Protein AF-A0A8I6A3R9-F1 (afdb_monomer_lite)

Foldseek 3Di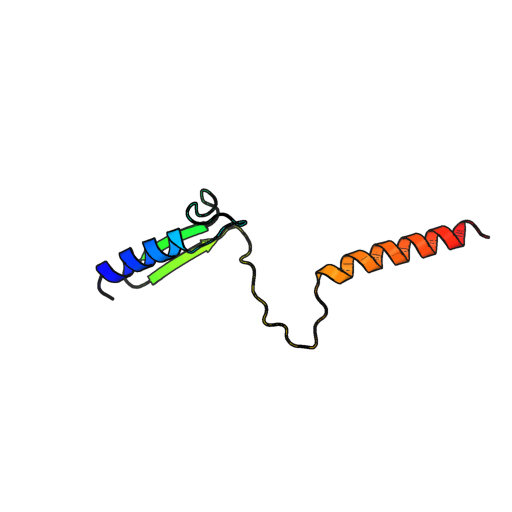:
DPPVVQVVVQVVCQQPDADPNDGNCCVVPQWDWDDDPPDIDIDGPDDDPPPPPPPVPDDDPVVVVVVVVVVVVVVVVVVVVD

Radius of gyration: 22.69 Å; chains: 1; bounding box: 50×30×64 Å

Sequence (82 aa):
MDAADAANFEQFLQERINVNGKAGNLGGGVVTIERSKSKIIVTSEMPFSKRKRKALGSVPSSEKKNQKKKKKKKKEMSVLQS

Structure (mmCIF, N/CA/C/O backbone):
data_AF-A0A8I6A3R9-F1
#
_entry.id   AF-A0A8I6A3R9-F1
#
loop_
_atom_site.group_PDB
_atom_site.id
_atom_site.type_symbol
_atom_site.label_atom_id
_atom_site.label_alt_id
_atom_site.label_comp_id
_atom_site.label_asym_id
_atom_site.label_entity_id
_atom_site.label_seq_id
_atom_site.pdbx_PDB_ins_code
_atom_site.Cartn_x
_atom_site.Cartn_y
_atom_site.Cartn_z
_atom_site.occupancy
_atom_site.B_iso_or_equiv
_atom_site.auth_seq_id
_atom_site.auth_comp_id
_atom_site.auth_asym_id
_atom_site.auth_atom_id
_atom_site.pdbx_PDB_model_num
ATOM 1 N N . MET A 1 1 ? 13.927 -2.838 -11.931 1.00 55.22 1 MET A N 1
ATOM 2 C CA . MET A 1 1 ? 12.565 -2.375 -12.244 1.00 55.22 1 MET A CA 1
ATOM 3 C C . MET A 1 1 ? 12.721 -1.280 -13.260 1.00 55.22 1 MET A C 1
ATOM 5 O O . MET A 1 1 ? 13.170 -0.194 -12.908 1.00 55.22 1 MET A O 1
ATOM 9 N N . ASP A 1 2 ? 12.464 -1.617 -14.514 1.00 67.69 2 ASP A N 1
ATOM 10 C CA . ASP A 1 2 ? 12.432 -0.653 -15.599 1.00 67.69 2 ASP A CA 1
ATOM 11 C C . ASP A 1 2 ? 11.287 0.332 -15.348 1.00 67.69 2 ASP A C 1
ATOM 13 O O . ASP A 1 2 ? 10.257 -0.015 -14.762 1.00 67.69 2 ASP A O 1
ATOM 17 N N . ALA A 1 3 ? 11.467 1.595 -15.733 1.00 67.62 3 ALA A N 1
ATOM 18 C CA . ALA A 1 3 ? 10.508 2.659 -15.420 1.00 67.62 3 ALA A CA 1
ATOM 19 C C . ALA A 1 3 ? 9.080 2.372 -15.940 1.00 67.62 3 ALA A C 1
ATOM 21 O O . ALA A 1 3 ? 8.116 2.940 -15.416 1.00 67.62 3 ALA A O 1
ATOM 22 N N . ALA A 1 4 ? 8.957 1.482 -16.934 1.00 75.38 4 ALA A N 1
ATOM 23 C CA . ALA A 1 4 ? 7.703 1.007 -17.510 1.00 75.38 4 ALA A CA 1
ATOM 24 C C . ALA A 1 4 ? 6.855 0.187 -16.518 1.00 75.38 4 ALA A C 1
ATOM 26 O O . ALA A 1 4 ? 5.653 0.428 -16.407 1.00 75.38 4 ALA A O 1
ATOM 27 N N . ASP A 1 5 ? 7.465 -0.713 -15.738 1.00 84.56 5 ASP A N 1
ATOM 28 C CA . ASP A 1 5 ? 6.733 -1.554 -14.778 1.00 84.56 5 ASP A CA 1
ATOM 29 C C . ASP A 1 5 ? 6.135 -0.729 -13.640 1.00 84.56 5 ASP A C 1
ATOM 31 O O . ASP A 1 5 ? 5.012 -0.967 -13.198 1.00 84.56 5 ASP A O 1
ATOM 35 N N . ALA A 1 6 ? 6.872 0.280 -13.175 1.00 84.19 6 ALA A N 1
ATOM 36 C CA . ALA A 1 6 ? 6.429 1.110 -12.065 1.00 84.19 6 ALA A CA 1
ATOM 37 C C . ALA A 1 6 ? 5.208 1.969 -12.435 1.00 84.19 6 ALA A C 1
ATOM 39 O O . ALA A 1 6 ? 4.345 2.179 -11.590 1.00 84.19 6 ALA A O 1
ATOM 40 N N . ALA A 1 7 ? 5.112 2.444 -13.683 1.00 86.62 7 ALA A N 1
ATOM 41 C CA . ALA A 1 7 ? 3.945 3.195 -14.155 1.00 86.62 7 ALA A CA 1
ATOM 42 C C . ALA A 1 7 ? 2.699 2.304 -14.275 1.00 86.62 7 ALA A C 1
ATOM 44 O O . ALA A 1 7 ? 1.620 2.685 -13.829 1.00 86.62 7 ALA A O 1
ATOM 45 N N . ASN A 1 8 ? 2.853 1.092 -14.819 1.00 88.75 8 ASN A N 1
ATOM 46 C CA . ASN A 1 8 ? 1.755 0.127 -14.900 1.00 88.75 8 ASN A CA 1
ATOM 47 C C . ASN A 1 8 ? 1.270 -0.268 -13.494 1.00 88.75 8 ASN A C 1
ATOM 49 O O . ASN A 1 8 ? 0.075 -0.262 -13.208 1.00 88.75 8 ASN A O 1
ATOM 53 N N . PHE A 1 9 ? 2.205 -0.517 -12.573 1.00 87.94 9 PHE A N 1
ATOM 54 C CA . PHE A 1 9 ? 1.862 -0.845 -11.194 1.00 87.94 9 PHE A CA 1
ATOM 55 C C . PHE A 1 9 ? 1.176 0.320 -10.460 1.00 87.94 9 PHE A C 1
ATOM 57 O O . PHE A 1 9 ? 0.240 0.090 -9.696 1.00 87.94 9 PHE A O 1
ATOM 64 N N . GLU A 1 10 ? 1.578 1.566 -10.720 1.00 87.56 10 GLU A N 1
ATOM 65 C CA . GLU A 1 10 ? 0.895 2.761 -10.211 1.00 87.56 10 GLU A CA 1
ATOM 66 C C . GLU A 1 10 ? -0.571 2.799 -10.666 1.00 87.56 10 GLU A C 1
ATOM 68 O O . GLU A 1 10 ? -1.470 2.891 -9.828 1.00 87.56 10 GLU A O 1
ATOM 73 N N . GLN A 1 11 ? -0.821 2.641 -11.969 1.00 87.56 11 GLN A N 1
ATOM 74 C CA . GLN A 1 11 ? -2.172 2.609 -12.533 1.00 87.56 11 GLN A CA 1
ATOM 75 C C . GLN A 1 11 ? -3.007 1.455 -11.961 1.00 87.56 11 GLN A C 1
ATOM 77 O O . GLN A 1 11 ? -4.151 1.650 -11.546 1.00 87.56 11 GLN A O 1
ATOM 82 N N . PHE A 1 12 ? -2.416 0.264 -11.851 1.00 89.38 12 PHE A N 1
ATOM 83 C CA . PHE A 1 12 ? -3.066 -0.893 -11.241 1.00 89.38 12 PHE A CA 1
ATOM 84 C C . PHE A 1 12 ? -3.547 -0.597 -9.813 1.00 89.38 12 PHE A C 1
ATOM 86 O O . PHE A 1 12 ? -4.662 -0.966 -9.435 1.00 89.38 12 PHE A O 1
ATOM 93 N N . LEU A 1 13 ? -2.731 0.087 -9.007 1.00 88.94 13 LEU A N 1
ATOM 94 C CA . LEU A 1 13 ? -3.113 0.476 -7.651 1.00 88.94 13 LEU A CA 1
ATOM 95 C C . LEU A 1 13 ? -4.239 1.518 -7.651 1.00 88.94 13 LEU A C 1
ATOM 97 O O . LEU A 1 13 ? -5.153 1.400 -6.835 1.00 88.94 13 LEU A O 1
ATOM 101 N N . GLN A 1 14 ? -4.225 2.489 -8.567 1.00 86.19 14 GLN A N 1
ATOM 102 C CA . GLN A 1 14 ? -5.296 3.488 -8.683 1.00 86.19 14 GLN A CA 1
ATOM 103 C C . GLN A 1 14 ? -6.665 2.845 -8.950 1.00 86.19 14 GLN A C 1
ATOM 105 O O . GLN A 1 14 ? -7.661 3.211 -8.323 1.00 86.19 14 GLN A O 1
ATOM 110 N N . GLU A 1 15 ? -6.708 1.845 -9.830 1.00 87.06 15 GLU A N 1
ATOM 111 C CA . GLU A 1 15 ? -7.943 1.145 -10.196 1.00 87.06 15 GLU A CA 1
ATOM 112 C C . GLU A 1 15 ? -8.433 0.193 -9.096 1.00 87.06 15 GLU A C 1
ATOM 114 O O . GLU A 1 15 ? -9.638 0.035 -8.887 1.00 87.06 15 GLU A O 1
ATOM 119 N N . ARG A 1 16 ? -7.507 -0.455 -8.378 1.00 87.31 16 ARG A N 1
ATOM 120 C CA . ARG A 1 16 ? -7.827 -1.509 -7.401 1.00 87.31 16 ARG A CA 1
ATOM 121 C C . ARG A 1 16 ? -8.015 -1.014 -5.972 1.00 87.31 16 ARG A C 1
ATOM 123 O O . ARG A 1 16 ? -8.594 -1.741 -5.160 1.00 87.31 16 ARG A O 1
ATOM 130 N N . ILE A 1 17 ? -7.518 0.173 -5.628 1.00 84.81 17 ILE A N 1
ATOM 131 C CA . ILE A 1 17 ? -7.703 0.735 -4.291 1.00 84.81 17 ILE A CA 1
ATOM 132 C C . ILE A 1 17 ? -9.135 1.255 -4.147 1.00 84.81 17 ILE A C 1
ATOM 134 O O . ILE A 1 17 ? -9.546 2.244 -4.755 1.00 84.81 17 ILE A O 1
ATOM 138 N N . ASN A 1 18 ? -9.884 0.599 -3.261 1.00 80.50 18 ASN A N 1
ATOM 139 C CA . ASN A 1 18 ? -11.246 0.989 -2.923 1.00 80.50 18 ASN A CA 1
ATOM 140 C C . ASN A 1 18 ? -11.242 1.876 -1.680 1.00 80.50 18 ASN A C 1
ATOM 142 O O . ASN A 1 18 ? -10.883 1.432 -0.586 1.00 80.50 18 ASN A O 1
ATOM 146 N N . VAL A 1 19 ? -11.723 3.107 -1.828 1.00 79.50 19 VAL A N 1
ATOM 147 C CA . VAL A 1 19 ? -11.885 4.055 -0.724 1.00 79.50 19 VAL A CA 1
ATOM 148 C C . VAL A 1 19 ? -13.371 4.184 -0.417 1.00 79.50 19 VAL A C 1
ATOM 150 O O . VAL A 1 19 ? -14.165 4.568 -1.271 1.00 79.50 19 VAL A O 1
ATOM 153 N N . ASN A 1 20 ? -13.766 3.819 0.805 1.00 73.50 20 ASN A N 1
ATOM 154 C CA . ASN A 1 20 ? -15.154 3.893 1.279 1.00 73.50 20 ASN A CA 1
ATOM 155 C C . ASN A 1 20 ? -16.183 3.180 0.366 1.00 73.50 20 ASN A C 1
ATOM 157 O O . ASN A 1 20 ? -17.299 3.654 0.171 1.00 73.50 20 ASN A O 1
ATOM 161 N N . GLY A 1 21 ? -15.784 2.056 -0.241 1.00 74.19 21 GLY A N 1
ATOM 162 C CA . GLY A 1 21 ? -16.633 1.282 -1.154 1.00 74.19 21 GLY A CA 1
ATOM 163 C C . GLY A 1 21 ? -16.662 1.783 -2.602 1.00 74.19 21 GLY A C 1
ATOM 164 O O . GLY A 1 21 ? -17.331 1.166 -3.423 1.00 74.19 21 GLY A O 1
ATOM 165 N N . LYS A 1 22 ? -15.922 2.847 -2.940 1.00 73.44 22 LYS A N 1
ATOM 166 C CA . LYS A 1 22 ? -15.763 3.333 -4.318 1.00 73.44 22 LYS A CA 1
ATOM 167 C C . LYS A 1 22 ? -14.353 3.030 -4.832 1.00 73.44 22 LYS A C 1
ATOM 169 O O . LYS A 1 22 ? -13.369 3.439 -4.216 1.00 73.44 22 LYS A O 1
ATOM 174 N N . ALA A 1 23 ? -14.272 2.296 -5.939 1.00 70.69 23 ALA A N 1
ATOM 175 C CA . ALA A 1 23 ? -13.034 2.033 -6.673 1.00 70.69 23 ALA A CA 1
ATOM 176 C C . ALA A 1 23 ? -12.735 3.184 -7.650 1.00 70.69 23 ALA A C 1
ATOM 178 O O . ALA A 1 23 ? -13.663 3.861 -8.095 1.00 70.69 23 ALA A O 1
ATOM 179 N N . GLY A 1 24 ? -11.462 3.413 -7.977 1.00 70.38 24 GLY A N 1
ATOM 180 C CA . GLY A 1 24 ? -11.058 4.286 -9.088 1.00 70.38 24 GLY A CA 1
ATOM 181 C C . GLY A 1 24 ? -11.071 5.799 -8.842 1.00 70.38 24 GLY A C 1
ATOM 182 O O . GLY A 1 24 ? -10.699 6.542 -9.738 1.00 70.38 24 GLY A O 1
ATOM 183 N N . ASN A 1 25 ? -11.456 6.281 -7.653 1.00 71.69 25 ASN A N 1
ATOM 184 C CA . ASN A 1 25 ? -11.435 7.724 -7.353 1.00 71.69 25 ASN A CA 1
ATOM 185 C C . ASN A 1 25 ? -10.508 8.123 -6.196 1.00 71.69 25 ASN A C 1
ATOM 187 O O . ASN A 1 25 ? -10.597 9.255 -5.738 1.00 71.69 25 ASN A O 1
ATOM 191 N N . LEU A 1 26 ? -9.691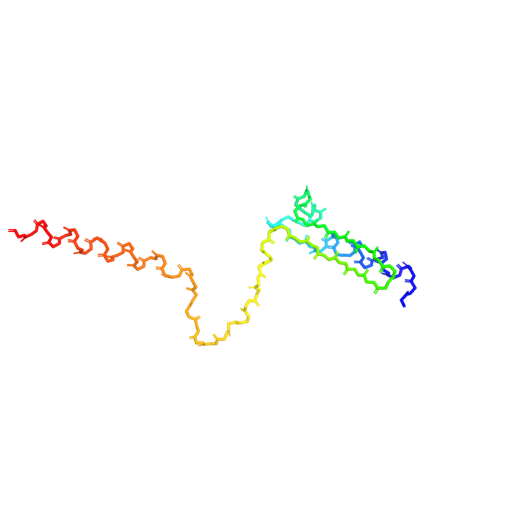 7.205 -5.655 1.00 78.69 26 LEU A N 1
ATOM 192 C CA . LEU A 1 26 ? -8.764 7.420 -4.520 1.00 78.69 26 LEU A CA 1
ATOM 193 C C . LEU A 1 26 ? -9.306 8.295 -3.354 1.00 78.69 26 LEU A C 1
ATOM 195 O O . LEU A 1 26 ? -8.556 8.885 -2.580 1.00 78.69 26 LEU A O 1
ATOM 199 N N . GLY A 1 27 ? -10.631 8.392 -3.217 1.00 69.88 27 GLY A N 1
ATOM 200 C CA . GLY A 1 27 ? -11.315 9.326 -2.324 1.00 69.88 27 GLY A CA 1
ATOM 201 C C . GLY A 1 27 ? -11.062 10.823 -2.571 1.00 69.88 27 GLY A C 1
ATOM 202 O O . GLY A 1 27 ? -11.222 11.583 -1.628 1.00 69.88 27 GLY A O 1
ATOM 203 N N . GLY A 1 28 ? -10.678 11.270 -3.773 1.00 73.75 28 GLY A N 1
ATOM 204 C CA . GLY A 1 28 ? -10.499 12.699 -4.083 1.00 73.75 28 GLY A CA 1
ATOM 205 C C . GLY A 1 28 ? -9.310 13.359 -3.374 1.00 73.75 28 GLY A C 1
ATOM 206 O O . GLY A 1 28 ? -9.386 14.531 -3.026 1.00 73.75 28 GLY A O 1
ATOM 207 N N . GLY A 1 29 ? -8.241 12.596 -3.122 1.00 75.25 29 GLY A N 1
ATOM 208 C CA . GLY A 1 29 ? -7.046 13.049 -2.392 1.00 75.25 29 GLY A CA 1
ATOM 209 C C . GLY A 1 29 ? -6.852 12.375 -1.032 1.00 75.25 29 GLY A C 1
ATOM 210 O O . GLY A 1 29 ? -5.791 12.501 -0.435 1.00 75.25 29 GLY A O 1
ATOM 211 N N . VAL A 1 30 ? -7.837 11.599 -0.568 1.00 80.38 30 VAL A N 1
ATOM 212 C CA . VAL A 1 30 ? -7.734 10.804 0.669 1.00 80.38 30 VAL A CA 1
ATOM 213 C C . VAL A 1 30 ? -6.628 9.755 0.585 1.00 80.38 30 VAL A C 1
ATOM 215 O O . VAL A 1 30 ? -5.992 9.454 1.594 1.00 80.38 30 VAL A O 1
ATOM 218 N N . VAL A 1 31 ? -6.437 9.159 -0.593 1.00 82.38 31 VAL A N 1
ATOM 219 C CA . VAL A 1 31 ? -5.319 8.268 -0.895 1.00 82.38 31 VAL A CA 1
ATOM 220 C C . VAL A 1 31 ? -4.486 8.905 -1.995 1.00 82.38 31 VAL A C 1
ATOM 222 O O . VAL A 1 31 ? -5.005 9.270 -3.046 1.00 82.38 31 VAL A O 1
ATOM 225 N N . THR A 1 32 ? -3.190 9.020 -1.763 1.00 86.31 32 THR A N 1
ATOM 226 C CA . THR A 1 32 ? -2.218 9.529 -2.724 1.00 86.31 32 THR A CA 1
ATOM 227 C C . THR A 1 32 ? -1.198 8.443 -3.026 1.00 86.31 32 THR A C 1
ATOM 229 O O . THR A 1 32 ? -0.796 7.676 -2.148 1.00 86.31 32 THR A O 1
ATOM 232 N N . ILE A 1 33 ? -0.833 8.337 -4.300 1.00 87.56 33 ILE A N 1
ATOM 233 C CA . ILE A 1 33 ? 0.136 7.364 -4.795 1.00 87.56 33 ILE A CA 1
ATOM 234 C C . ILE A 1 33 ? 1.260 8.159 -5.441 1.00 87.56 33 ILE A C 1
ATOM 236 O O . ILE A 1 33 ? 1.012 8.956 -6.339 1.00 87.56 33 ILE A O 1
ATOM 240 N N . GLU A 1 34 ? 2.480 7.959 -4.961 1.00 87.88 34 GLU A N 1
ATOM 241 C CA . GLU A 1 34 ? 3.678 8.620 -5.463 1.00 87.88 34 GLU A CA 1
ATOM 242 C C . GLU A 1 34 ? 4.671 7.572 -5.966 1.00 87.88 34 GLU A C 1
ATOM 244 O O . GLU A 1 34 ? 4.922 6.557 -5.308 1.00 87.88 34 GLU A O 1
ATOM 249 N N . ARG A 1 35 ? 5.256 7.816 -7.140 1.00 86.50 35 ARG A N 1
ATOM 250 C CA . ARG A 1 35 ? 6.246 6.934 -7.761 1.00 86.50 35 ARG A CA 1
ATOM 251 C C . ARG A 1 35 ? 7.633 7.563 -7.693 1.00 86.50 35 ARG A C 1
ATOM 253 O O . ARG A 1 35 ? 7.868 8.640 -8.232 1.00 86.50 35 ARG A O 1
ATOM 260 N N . SER A 1 36 ? 8.590 6.849 -7.107 1.00 83.75 36 SER A N 1
ATOM 261 C CA . SER A 1 36 ? 9.986 7.285 -7.008 1.00 83.75 36 SER A CA 1
ATOM 262 C C . SER A 1 36 ? 10.909 6.191 -7.534 1.00 83.75 36 SER A C 1
ATOM 264 O O . SER A 1 36 ? 11.114 5.218 -6.827 1.00 83.75 36 SER A O 1
ATOM 266 N N . LYS A 1 37 ? 11.492 6.344 -8.735 1.00 78.19 37 LYS A N 1
ATOM 267 C CA . LYS A 1 37 ? 12.469 5.444 -9.413 1.00 78.19 37 LYS A CA 1
ATOM 268 C C . LYS A 1 37 ? 12.237 3.923 -9.251 1.00 78.19 37 LYS A C 1
ATOM 270 O O . LYS A 1 37 ? 11.865 3.271 -10.214 1.00 78.19 37 LYS A O 1
ATOM 275 N N . SER A 1 38 ? 12.482 3.360 -8.067 1.00 81.81 38 SER A N 1
ATOM 276 C CA . SER A 1 38 ? 12.340 1.940 -7.714 1.00 81.81 38 SER A CA 1
ATOM 277 C C . SER A 1 38 ? 11.257 1.624 -6.664 1.00 81.81 38 SER A C 1
ATOM 279 O O . SER A 1 38 ? 11.170 0.484 -6.210 1.00 81.81 38 SER A O 1
ATOM 281 N N . LYS A 1 39 ? 10.454 2.603 -6.233 1.00 84.44 39 LYS A N 1
ATOM 282 C CA . LYS A 1 39 ? 9.453 2.476 -5.164 1.00 84.44 39 LYS A CA 1
ATOM 283 C C . LYS A 1 39 ? 8.140 3.157 -5.545 1.00 84.44 39 LYS A C 1
ATOM 285 O O . LYS A 1 39 ? 8.139 4.172 -6.238 1.00 84.44 39 LYS A O 1
ATOM 290 N N . ILE A 1 40 ? 7.041 2.613 -5.028 1.00 88.81 40 ILE A N 1
ATOM 291 C CA . ILE A 1 40 ? 5.726 3.257 -5.014 1.00 88.81 40 ILE A CA 1
ATOM 292 C C . ILE A 1 40 ? 5.323 3.462 -3.557 1.00 88.81 40 ILE A C 1
ATOM 294 O O . ILE A 1 40 ? 5.364 2.523 -2.761 1.00 88.81 40 ILE A O 1
ATOM 298 N N . ILE A 1 41 ? 4.967 4.693 -3.211 1.00 88.88 41 ILE A N 1
ATOM 299 C CA . ILE A 1 41 ? 4.522 5.099 -1.883 1.00 88.88 41 ILE A CA 1
ATOM 300 C C . ILE A 1 41 ? 3.020 5.342 -1.965 1.00 88.88 41 ILE A C 1
ATOM 302 O O . ILE A 1 41 ? 2.560 6.123 -2.789 1.00 88.88 41 ILE A O 1
ATOM 306 N N . VAL A 1 42 ? 2.254 4.660 -1.114 1.00 87.44 42 VAL A N 1
ATOM 307 C CA . VAL A 1 42 ? 0.810 4.875 -0.985 1.00 87.44 42 VAL A CA 1
ATOM 308 C C . VAL A 1 42 ? 0.547 5.473 0.386 1.00 87.44 42 VAL A C 1
ATOM 310 O O . VAL A 1 42 ? 0.750 4.818 1.410 1.00 87.44 42 VAL A O 1
ATOM 313 N N . THR A 1 43 ? 0.090 6.714 0.404 1.00 86.69 43 THR A N 1
ATOM 314 C CA . THR A 1 43 ? -0.277 7.452 1.611 1.00 86.69 43 THR A CA 1
ATOM 315 C C . THR A 1 43 ? -1.787 7.581 1.679 1.00 86.69 43 THR A C 1
ATOM 317 O O . THR A 1 43 ? -2.438 7.861 0.680 1.00 86.69 43 THR A O 1
ATOM 320 N N . SER A 1 44 ? -2.372 7.348 2.853 1.00 84.00 44 SER A N 1
ATOM 321 C CA . SER A 1 44 ? -3.804 7.538 3.065 1.00 84.00 44 SER A CA 1
ATOM 322 C C . SER A 1 44 ? -4.058 8.316 4.343 1.00 84.00 44 SER A C 1
ATOM 324 O O . SER A 1 44 ? -3.528 7.974 5.399 1.00 84.00 44 SER A O 1
ATOM 326 N N . GLU A 1 45 ? -4.921 9.320 4.269 1.00 80.69 45 GLU A N 1
ATOM 327 C CA . GLU A 1 45 ? -5.398 10.040 5.451 1.00 80.69 45 GLU A CA 1
ATOM 328 C C . GLU A 1 45 ? -6.364 9.170 6.270 1.00 80.69 45 GLU A C 1
ATOM 330 O O . GLU A 1 45 ? -6.389 9.191 7.501 1.00 80.69 45 GLU A O 1
ATOM 335 N N . MET A 1 46 ? -7.132 8.327 5.578 1.00 72.12 46 MET A N 1
ATOM 336 C CA . MET A 1 46 ? -8.060 7.402 6.212 1.00 72.12 46 MET A CA 1
ATOM 337 C C . MET A 1 46 ? -7.344 6.145 6.715 1.00 72.12 46 MET A C 1
ATOM 339 O O . MET A 1 46 ? -6.462 5.612 6.035 1.00 72.12 46 MET A O 1
ATOM 343 N N . PRO A 1 47 ? -7.742 5.602 7.879 1.00 71.31 47 PRO A N 1
ATOM 344 C CA . PRO A 1 47 ? -7.193 4.347 8.356 1.00 71.31 47 PRO A CA 1
ATOM 345 C C . PRO A 1 47 ? -7.588 3.233 7.385 1.00 71.31 47 PRO A C 1
ATOM 347 O O . PRO A 1 47 ? -8.767 2.893 7.263 1.00 71.31 47 PRO A O 1
ATOM 350 N N . PHE A 1 48 ? -6.602 2.623 6.719 1.00 67.81 48 PHE A N 1
ATOM 351 C CA . PHE A 1 48 ? -6.839 1.383 5.989 1.00 67.81 48 PHE A CA 1
ATOM 352 C C . PHE A 1 48 ? -7.540 0.388 6.913 1.00 67.81 48 PHE A C 1
ATOM 354 O O . PHE A 1 48 ? -7.135 0.208 8.070 1.00 67.81 48 PHE A O 1
ATOM 361 N N . SER A 1 49 ? -8.581 -0.278 6.401 1.00 66.06 49 SER A N 1
ATOM 362 C CA . SER A 1 49 ? -9.191 -1.411 7.088 1.00 66.06 49 SER A CA 1
ATOM 363 C C . SER A 1 49 ? -8.114 -2.474 7.253 1.00 66.06 49 SER A C 1
ATOM 365 O O . SER A 1 49 ? -7.841 -3.269 6.354 1.00 66.06 49 SER A O 1
ATOM 367 N N . LYS A 1 50 ? -7.436 -2.462 8.404 1.00 61.97 50 LYS A N 1
ATOM 368 C CA . LYS A 1 50 ? -6.538 -3.542 8.773 1.00 61.97 50 LYS A CA 1
ATOM 369 C C . LYS A 1 50 ? -7.438 -4.760 8.864 1.00 61.97 50 LYS A C 1
ATOM 371 O O . LYS A 1 50 ? -8.169 -4.908 9.844 1.00 61.97 50 LYS A O 1
ATOM 376 N N . ARG A 1 51 ? -7.364 -5.649 7.869 1.00 63.78 51 ARG A N 1
ATOM 377 C CA . ARG A 1 51 ? -7.814 -7.031 8.022 1.00 63.78 51 ARG A CA 1
ATOM 378 C C . ARG A 1 51 ? -6.894 -7.654 9.063 1.00 63.78 51 ARG A C 1
ATOM 380 O O . ARG A 1 51 ? -5.917 -8.326 8.755 1.00 63.78 51 ARG A O 1
ATOM 387 N N . LYS A 1 52 ? -7.173 -7.357 10.328 1.00 56.97 52 LYS A N 1
ATOM 388 C CA . LYS A 1 52 ? -6.606 -8.056 11.465 1.00 56.97 52 LYS A CA 1
ATOM 389 C C . LYS A 1 52 ? -7.037 -9.499 11.243 1.00 56.97 52 LYS A C 1
ATOM 391 O O . LYS A 1 52 ? -8.227 -9.799 11.331 1.00 56.97 52 LYS A O 1
ATOM 396 N N . ARG A 1 53 ? -6.097 -10.377 10.882 1.00 56.12 53 ARG A N 1
ATOM 397 C CA . ARG A 1 53 ? -6.322 -11.820 10.979 1.00 56.12 53 ARG A CA 1
ATOM 398 C C . ARG A 1 53 ? -6.860 -12.028 12.393 1.00 56.12 53 ARG A C 1
ATOM 400 O O . ARG A 1 53 ? -6.201 -11.598 13.341 1.00 56.12 53 ARG A O 1
ATOM 407 N N . LYS A 1 54 ? -8.085 -12.546 12.538 1.00 55.84 54 LYS A N 1
ATOM 408 C CA . LYS A 1 54 ? -8.627 -12.892 13.855 1.00 55.84 54 LYS A CA 1
ATOM 409 C C . LYS A 1 54 ? -7.622 -13.862 14.473 1.00 55.84 54 LYS A C 1
ATOM 411 O O . LYS A 1 54 ? -7.574 -15.022 14.084 1.00 55.84 54 LYS A O 1
ATOM 416 N N . ALA A 1 55 ? -6.795 -13.391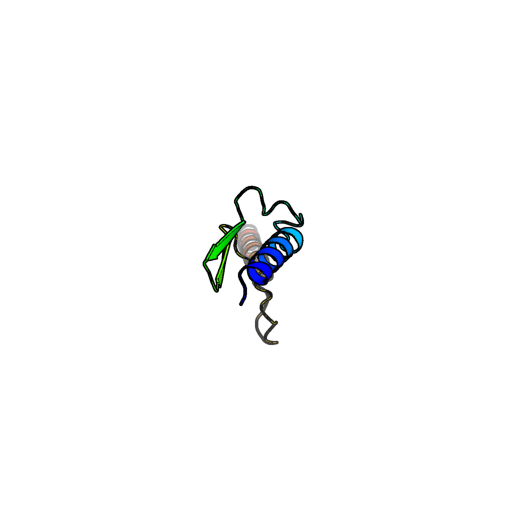 15.401 1.00 52.81 55 ALA A N 1
ATOM 417 C CA . ALA A 1 55 ? -6.253 -14.288 16.401 1.00 52.81 55 ALA A CA 1
ATOM 418 C C . ALA A 1 55 ? -7.482 -14.765 17.179 1.00 52.81 55 ALA A C 1
ATOM 420 O O . ALA A 1 55 ? -8.236 -13.929 17.685 1.00 52.81 55 ALA A O 1
ATOM 421 N N . LEU A 1 56 ? -7.722 -16.074 17.188 1.00 59.28 56 LEU A N 1
ATOM 422 C CA . LEU A 1 56 ? -8.921 -16.759 17.690 1.00 59.28 56 LEU A CA 1
ATOM 423 C C . LEU A 1 56 ? -9.249 -16.518 19.189 1.00 59.28 56 LEU A C 1
ATOM 425 O O . LEU A 1 56 ? -10.060 -17.237 19.751 1.00 59.28 56 LEU A O 1
ATOM 429 N N . GLY A 1 57 ? -8.689 -15.492 19.840 1.00 63.88 57 GLY A N 1
ATOM 430 C CA . GLY A 1 57 ? -8.884 -15.184 21.261 1.00 63.88 57 GLY A CA 1
ATOM 431 C C . GLY A 1 57 ? -9.134 -13.712 21.611 1.00 63.88 57 GLY A C 1
ATOM 432 O O . GLY A 1 57 ? -9.116 -13.379 22.790 1.00 63.88 57 GLY A O 1
ATOM 433 N N . SER A 1 58 ? -9.363 -12.806 20.647 1.00 53.84 58 SER A N 1
ATOM 434 C CA . SER A 1 58 ? -9.645 -11.390 20.968 1.00 53.84 58 SER A CA 1
ATOM 435 C C . SER A 1 58 ? -11.011 -10.924 20.454 1.00 53.84 58 SER A C 1
ATOM 437 O O . SER A 1 58 ? -11.292 -10.911 19.256 1.00 53.84 58 SER A O 1
ATOM 439 N N . VAL A 1 59 ? -11.881 -10.565 21.401 1.00 57.00 59 VAL A N 1
ATOM 440 C CA . VAL A 1 59 ? -13.264 -10.114 21.192 1.00 57.00 59 VAL A CA 1
ATOM 441 C C . VAL A 1 59 ? -13.282 -8.857 20.303 1.00 57.00 59 VAL A C 1
ATOM 443 O O . VAL A 1 59 ? -12.507 -7.929 20.561 1.00 57.00 59 VAL A O 1
ATOM 446 N N . PRO A 1 60 ? -14.138 -8.780 19.266 1.00 56.41 60 PRO A N 1
ATOM 447 C CA . PRO A 1 60 ? -14.196 -7.622 18.379 1.00 56.41 60 PRO A CA 1
ATOM 448 C C . PRO A 1 60 ? -14.526 -6.333 19.153 1.00 56.41 60 PRO A C 1
ATOM 450 O O . PRO A 1 60 ? -15.450 -6.277 19.963 1.00 56.41 60 PRO A O 1
ATOM 453 N N . SER A 1 61 ? -13.764 -5.266 18.882 1.00 55.50 61 SER A N 1
ATOM 454 C CA . SER A 1 61 ? -13.894 -3.944 19.528 1.00 55.50 61 SER A CA 1
ATOM 455 C C . SER A 1 61 ? -15.310 -3.341 19.411 1.00 55.50 61 SER A C 1
ATOM 457 O O . SER A 1 61 ? -15.724 -2.541 20.252 1.00 55.50 61 SER A O 1
ATOM 459 N N . SER A 1 62 ? -16.094 -3.778 18.418 1.00 53.22 62 SER A N 1
ATOM 460 C CA . SER A 1 62 ? -17.490 -3.377 18.211 1.00 53.22 62 SER A CA 1
ATOM 461 C C . SER A 1 62 ? -18.452 -3.828 19.325 1.00 53.22 62 SER A C 1
ATOM 463 O O . SER A 1 62 ? -19.476 -3.179 19.520 1.00 53.22 62 SER A O 1
ATOM 465 N N . GLU A 1 63 ? -18.117 -4.843 20.132 1.00 51.19 63 GLU A N 1
ATOM 466 C CA . GLU A 1 63 ? -18.984 -5.339 21.222 1.00 51.19 63 GLU A CA 1
ATOM 467 C C . GLU A 1 63 ? -18.867 -4.506 22.521 1.00 51.19 63 GLU A C 1
ATOM 469 O O . GLU A 1 63 ? -19.799 -4.439 23.330 1.00 51.19 63 GLU A O 1
ATOM 474 N N . LYS A 1 64 ? -17.735 -3.811 22.735 1.00 52.94 64 LYS A N 1
ATOM 475 C CA . LYS A 1 64 ? -17.474 -3.064 23.986 1.00 52.94 64 LYS A CA 1
ATOM 476 C C . LYS A 1 64 ? -18.409 -1.865 24.183 1.00 52.94 64 LYS A C 1
ATOM 478 O O . LYS A 1 64 ? -18.692 -1.493 25.324 1.00 52.94 64 LYS A O 1
ATOM 483 N N . LYS A 1 65 ? -18.942 -1.268 23.107 1.00 53.25 65 LYS A N 1
ATOM 484 C CA . LYS A 1 65 ? -19.865 -0.120 23.219 1.00 53.25 65 LYS A CA 1
ATOM 485 C C . LYS A 1 65 ? -21.258 -0.509 23.734 1.00 53.25 65 LYS A C 1
ATOM 487 O O . LYS A 1 65 ? -21.895 0.319 24.384 1.00 53.25 65 LYS A O 1
ATOM 492 N N . ASN A 1 66 ? -21.718 -1.749 23.536 1.00 52.88 66 ASN A N 1
ATOM 493 C CA . ASN A 1 66 ? -23.090 -2.127 23.900 1.00 52.88 66 ASN A CA 1
ATOM 494 C C . ASN A 1 66 ? -23.250 -2.541 25.380 1.00 52.88 66 ASN A C 1
ATOM 496 O O . ASN A 1 66 ? -24.310 -2.341 25.976 1.00 52.88 66 ASN A O 1
ATOM 500 N N . GLN A 1 67 ? -22.183 -3.016 26.039 1.00 54.53 67 GLN A N 1
A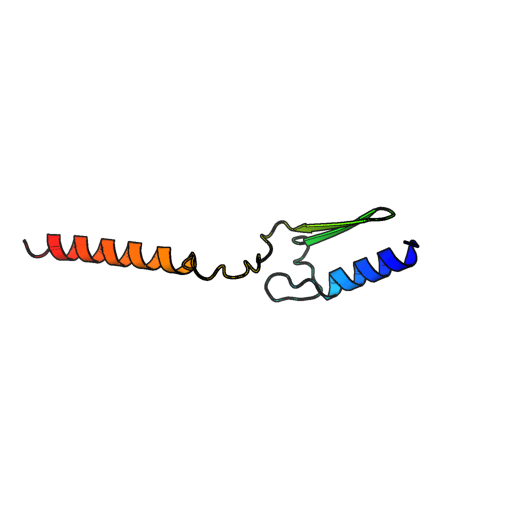TOM 501 C CA . GLN A 1 67 ? -22.228 -3.315 27.481 1.00 54.53 67 GLN A CA 1
ATOM 502 C C . GLN A 1 67 ? -22.266 -2.058 28.364 1.00 54.53 67 GLN A C 1
ATOM 504 O O . GLN A 1 67 ? -22.918 -2.066 29.412 1.00 54.53 67 GLN A O 1
ATOM 509 N N . LYS A 1 68 ? -21.631 -0.950 27.945 1.00 54.34 68 LYS A N 1
ATOM 510 C CA . LYS A 1 68 ? -21.625 0.298 28.733 1.00 54.34 68 LYS A CA 1
ATOM 511 C C . LYS A 1 68 ? -23.025 0.928 28.813 1.00 54.34 68 LYS A C 1
ATOM 513 O O . LYS A 1 68 ? -23.387 1.461 29.859 1.00 54.34 68 LYS A O 1
ATOM 518 N N . LYS A 1 69 ? -23.851 0.778 27.766 1.00 55.53 69 LYS A N 1
ATOM 519 C CA . LYS A 1 69 ? -25.266 1.198 27.779 1.00 55.53 69 LYS A CA 1
ATOM 520 C C . LYS A 1 69 ? -26.143 0.303 28.667 1.00 55.53 69 LYS A C 1
ATOM 522 O O . LYS A 1 69 ? -26.970 0.833 29.406 1.00 55.53 69 LYS A O 1
ATOM 527 N N . LYS A 1 70 ? -25.931 -1.022 28.678 1.00 57.31 70 LYS A N 1
ATOM 528 C CA . LYS A 1 70 ? -26.697 -1.940 29.550 1.00 57.31 70 LYS A CA 1
ATOM 529 C C . LYS A 1 70 ? -26.404 -1.739 31.045 1.00 57.31 70 LYS A C 1
ATOM 531 O O . LYS A 1 70 ? -27.335 -1.768 31.844 1.00 57.31 70 LYS A O 1
ATOM 536 N N . LYS A 1 71 ? -25.152 -1.455 31.435 1.00 58.75 71 LYS A N 1
ATOM 537 C CA . LYS A 1 71 ? -24.816 -1.157 32.845 1.00 58.75 71 LYS A CA 1
ATOM 538 C C . LYS A 1 71 ? -25.404 0.166 33.346 1.00 58.75 71 LYS A C 1
ATOM 540 O O . LYS A 1 71 ? -25.742 0.252 34.522 1.00 58.75 71 LYS A O 1
ATOM 545 N N . LYS A 1 72 ? -25.562 1.172 32.476 1.00 57.97 72 LYS A N 1
ATOM 546 C CA . LYS A 1 72 ? -26.154 2.463 32.861 1.00 57.97 72 LYS A CA 1
ATOM 547 C C . LYS A 1 72 ? -27.661 2.338 33.128 1.00 57.97 72 LYS A C 1
ATOM 549 O O . LYS A 1 72 ? -28.120 2.796 34.164 1.00 57.97 72 LYS A O 1
ATOM 554 N N . LYS A 1 73 ? -28.391 1.592 32.285 1.00 59.41 73 LYS A N 1
ATOM 555 C CA . LYS A 1 73 ? -29.828 1.327 32.500 1.00 59.41 73 LYS A CA 1
ATOM 556 C C . LYS A 1 73 ? -30.122 0.507 33.761 1.00 59.41 73 LYS A C 1
ATOM 558 O O . LYS A 1 73 ? -31.117 0.760 34.423 1.00 59.41 73 LYS A O 1
ATOM 563 N N . LYS A 1 74 ? -29.255 -0.448 34.126 1.00 59.84 74 LYS A N 1
ATOM 564 C CA . LYS A 1 74 ? -29.467 -1.261 35.338 1.00 59.84 74 LYS A CA 1
ATOM 565 C C . LYS A 1 74 ? -29.248 -0.467 36.636 1.00 59.84 74 LYS A C 1
ATOM 567 O O . LYS A 1 74 ? -29.880 -0.787 37.632 1.00 59.84 74 LYS A O 1
ATOM 572 N N . LYS A 1 75 ? -28.393 0.566 36.615 1.00 61.28 75 LYS A N 1
ATOM 573 C CA . LYS A 1 75 ? -28.218 1.484 37.753 1.00 61.28 75 LYS A CA 1
ATOM 574 C C . LYS A 1 75 ? -29.372 2.475 37.896 1.00 61.28 75 LYS A C 1
ATOM 576 O O . LYS A 1 75 ? -29.753 2.759 39.017 1.00 61.28 75 LYS A O 1
ATOM 581 N N . GLU A 1 76 ? -29.947 2.971 36.800 1.00 59.91 76 GLU A N 1
ATOM 582 C CA . GLU A 1 76 ? -31.103 3.879 36.903 1.00 59.91 76 GLU A CA 1
ATOM 583 C C . GLU A 1 76 ? -32.371 3.164 37.375 1.00 59.91 76 GLU A C 1
ATOM 585 O O . GLU A 1 76 ? -33.093 3.698 38.208 1.00 59.91 76 GLU A O 1
ATOM 590 N N . MET A 1 77 ? -32.600 1.924 36.933 1.00 56.62 77 MET A N 1
ATOM 591 C CA . MET A 1 77 ? -33.757 1.146 37.391 1.00 56.62 77 MET A CA 1
ATOM 592 C C . MET A 1 77 ? -33.703 0.810 38.889 1.00 56.62 77 MET A C 1
ATOM 594 O O . MET A 1 77 ? -34.754 0.731 39.508 1.00 56.62 77 MET A O 1
ATOM 598 N N . SER A 1 78 ? -32.517 0.631 39.492 1.00 57.06 78 SER A N 1
ATOM 599 C CA . SER A 1 78 ? -32.437 0.312 40.928 1.00 57.06 78 SER A CA 1
ATOM 600 C C . SER A 1 78 ? -32.647 1.525 41.832 1.00 57.06 78 SER A C 1
ATOM 602 O O . SER A 1 78 ? -32.992 1.346 42.989 1.00 57.06 78 SER A O 1
ATOM 604 N N . VAL A 1 79 ? -32.423 2.743 41.329 1.00 61.97 79 VAL A N 1
ATOM 605 C CA . VAL A 1 79 ? -32.634 3.983 42.097 1.00 61.97 79 VAL A CA 1
ATOM 606 C C . VAL A 1 79 ? -34.118 4.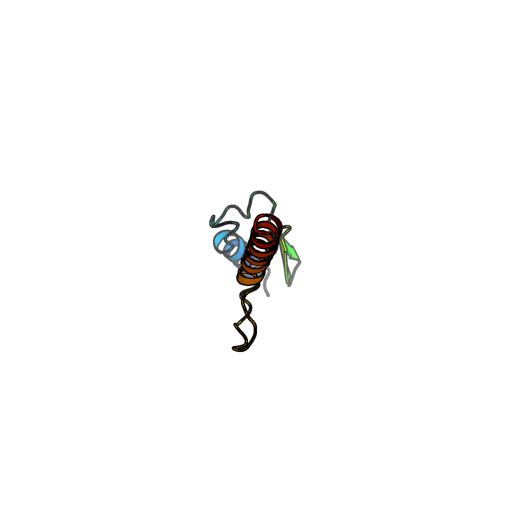366 42.138 1.00 61.97 79 VAL A C 1
ATOM 608 O O . VAL A 1 79 ? -34.536 5.059 43.050 1.00 61.97 79 VAL A O 1
ATOM 611 N N . LEU A 1 80 ? -34.925 3.892 41.183 1.00 63.25 80 LEU A N 1
ATOM 612 C CA . LEU A 1 80 ? -36.366 4.173 41.114 1.00 63.25 80 LEU A CA 1
ATOM 613 C C . LEU A 1 80 ? -37.243 3.171 41.889 1.00 63.25 80 LEU A C 1
ATOM 615 O O . LEU A 1 80 ? -38.455 3.350 41.937 1.00 63.25 80 LEU A O 1
ATOM 619 N N . GLN A 1 81 ? -36.665 2.101 42.448 1.00 58.59 81 GLN A N 1
ATOM 620 C CA . GLN A 1 81 ? -37.397 1.056 43.186 1.00 58.59 81 GLN A CA 1
ATOM 621 C C . GLN A 1 81 ? -37.083 1.032 44.695 1.00 58.59 81 G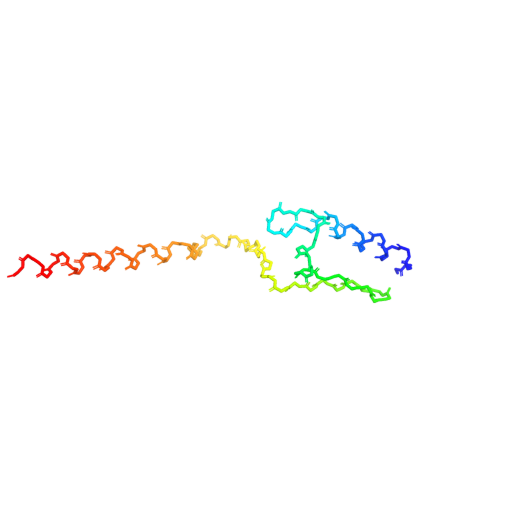LN A C 1
ATOM 623 O O . GLN A 1 81 ? -37.433 0.066 45.370 1.00 58.59 81 GLN A O 1
ATOM 628 N N . SER A 1 82 ? -36.404 2.056 45.217 1.00 50.69 82 SER A N 1
ATOM 629 C CA . SER A 1 82 ? -36.116 2.274 46.645 1.00 50.69 82 SER A CA 1
ATOM 630 C C . SER A 1 82 ? -36.704 3.604 47.080 1.00 50.69 82 SER A C 1
ATOM 632 O O . SER A 1 82 ? -37.193 3.659 48.225 1.00 50.69 82 SER A O 1
#

pLDDT: mean 70.79, std 13.04, range [50.69, 89.38]

Secondary structure (DSSP, 8-state):
--HHHHHHHHHHHHHH-EETTEESSGGGTTEEEEEETTEEEEEESS---------TT---GGGHHHHHHHHHHHHHHHHS--